Protein AF-D5EP94-F1 (afdb_monomer_lite)

Radius of gyration: 15.74 Å; chains: 1; bounding box: 43×20×43 Å

InterPro domains:
  IPR007211 Protein of unknown function DUF378 [PF04070] (13-68)
  IPR007211 Protein of unknown function DUF378 [PTHR37304] (9-71)

Organism: Coraliomargarita akajimensis (strain DSM 45221 / IAM 15411 / JCM 23193 / KCTC 12865 / 04OKA010-24) (NCBI:txid583355)

Secondary structure (DSSP, 8-state):
--HHHHHHHHHHHHHHHHHHHHHHHHHHHHHS--HHHHHHT-TT------HHHHHHHHHHHHHHHHHHHHHHHHHHHT-

Foldseek 3Di:
DDPVVVVVVCVVCVLVVLLVVLLQLLCCLPPVDGPCCVVVPPPDDSSPDDPVSSVVSNVSNVVSVVVVVCVVVVVVVVD

Sequence (79 aa):
MDKAKLVSLASAAAPILVSIGALNFLFVGLFEYDLLEEIVGNEGSATSTTPLAKILYILIGASAVYTLGWVSMVMKKLK

Structure (mmCIF, N/CA/C/O backbone):
data_AF-D5EP94-F1
#
_entry.id   AF-D5EP94-F1
#
loop_
_atom_site.group_PDB
_atom_site.id
_atom_site.type_symbol
_atom_site.label_atom_id
_atom_site.label_alt_id
_atom_site.label_comp_id
_atom_site.label_asym_id
_atom_site.label_entity_id
_atom_site.label_seq_id
_atom_site.pdbx_PDB_ins_code
_atom_site.Cartn_x
_atom_site.Cartn_y
_atom_site.Cartn_z
_atom_site.occupancy
_atom_site.B_iso_or_equiv
_atom_site.auth_seq_id
_atom_site.auth_comp_id
_atom_site.auth_asym_id
_atom_site.auth_atom_id
_atom_site.pdbx_PDB_model_num
ATOM 1 N N . MET A 1 1 ? -29.183 9.594 4.567 1.00 63.84 1 MET A N 1
ATOM 2 C CA . MET A 1 1 ? -28.183 8.716 5.212 1.00 63.84 1 MET A CA 1
ATOM 3 C C . MET A 1 1 ? -27.527 9.518 6.317 1.00 63.84 1 MET A C 1
ATOM 5 O O . MET A 1 1 ? -27.086 10.625 6.046 1.00 63.84 1 MET A O 1
ATOM 9 N N . ASP A 1 2 ? -27.571 9.025 7.551 1.00 87.62 2 ASP A N 1
ATOM 10 C CA . ASP A 1 2 ? -27.113 9.770 8.726 1.00 87.62 2 ASP A CA 1
ATOM 11 C C . ASP A 1 2 ? -25.581 9.926 8.727 1.00 87.62 2 ASP A C 1
ATOM 13 O O . ASP A 1 2 ? -24.873 8.990 8.336 1.00 87.62 2 ASP A O 1
ATOM 17 N N . LYS A 1 3 ? -25.047 11.082 9.148 1.00 88.56 3 LYS A N 1
ATOM 18 C CA . LYS A 1 3 ? -23.594 11.365 9.101 1.00 88.56 3 LYS A CA 1
ATOM 19 C C . LYS A 1 3 ? -22.792 10.320 9.878 1.00 88.56 3 LYS A C 1
ATOM 21 O O . LYS A 1 3 ? -21.735 9.895 9.421 1.00 88.56 3 LYS A O 1
ATOM 26 N N . ALA A 1 4 ? -23.330 9.852 11.002 1.00 88.44 4 ALA A N 1
ATOM 27 C CA . ALA A 1 4 ? -22.716 8.805 11.816 1.00 88.44 4 ALA A CA 1
ATOM 28 C C . ALA A 1 4 ? -22.518 7.492 11.037 1.00 8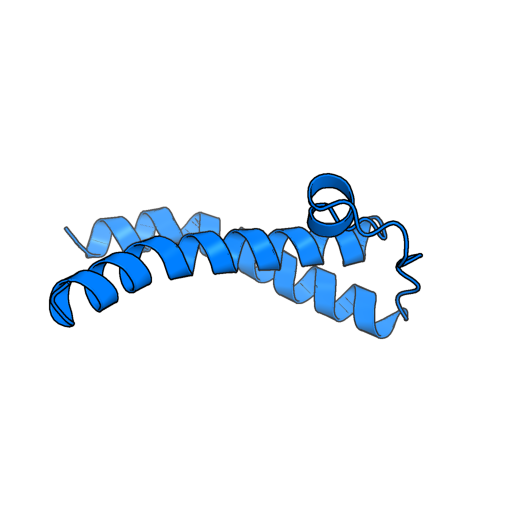8.44 4 ALA A C 1
ATOM 30 O O . ALA A 1 4 ? -21.483 6.836 11.155 1.00 88.44 4 ALA A O 1
ATOM 31 N N . LYS A 1 5 ? -23.481 7.139 10.178 1.00 88.62 5 LYS A N 1
ATOM 32 C CA . LYS A 1 5 ? -23.431 5.917 9.369 1.00 88.62 5 LYS A CA 1
ATOM 33 C C . LYS A 1 5 ? -22.381 6.014 8.259 1.00 88.62 5 LYS A C 1
ATOM 35 O O . LYS A 1 5 ? -21.698 5.034 7.987 1.00 88.62 5 LYS A O 1
ATOM 40 N N . LEU A 1 6 ? -22.219 7.198 7.660 1.00 87.56 6 LEU A N 1
ATOM 41 C CA . LEU A 1 6 ? -21.177 7.471 6.661 1.00 87.56 6 LEU A CA 1
ATOM 42 C C . LEU A 1 6 ? -19.772 7.363 7.254 1.00 87.56 6 LEU A C 1
ATOM 44 O O . LEU A 1 6 ? -18.910 6.716 6.666 1.00 87.56 6 LEU A O 1
ATOM 48 N N . VAL A 1 7 ? -19.556 7.963 8.428 1.00 91.00 7 VAL A N 1
ATOM 49 C CA . VAL A 1 7 ? -18.261 7.912 9.122 1.00 91.00 7 VAL A CA 1
ATOM 50 C C . VAL A 1 7 ? -17.904 6.472 9.484 1.00 91.00 7 VAL A C 1
ATOM 52 O O . VAL A 1 7 ? -16.794 6.040 9.205 1.00 91.00 7 VAL A O 1
ATOM 55 N N . SER A 1 8 ? -18.859 5.699 10.006 1.00 87.62 8 SER A N 1
ATOM 56 C CA . SER A 1 8 ? -18.658 4.276 10.305 1.00 87.62 8 SER A CA 1
ATOM 57 C C . SER A 1 8 ? -18.234 3.463 9.074 1.00 87.62 8 SER A C 1
ATOM 59 O O . SER A 1 8 ? -17.298 2.667 9.156 1.00 87.62 8 SER A O 1
ATOM 61 N N . LEU A 1 9 ? -18.881 3.687 7.927 1.00 88.50 9 LEU A N 1
ATOM 62 C CA . LEU A 1 9 ? -18.552 3.002 6.674 1.00 88.50 9 LEU A CA 1
ATOM 63 C C . LEU A 1 9 ? -17.159 3.388 6.164 1.00 88.50 9 LEU A C 1
ATOM 65 O O . LEU A 1 9 ? -16.378 2.518 5.781 1.00 88.50 9 LEU A O 1
ATOM 69 N N . ALA A 1 10 ? -16.828 4.680 6.208 1.00 88.62 10 ALA A N 1
ATOM 70 C CA . ALA A 1 10 ? -15.516 5.180 5.817 1.00 88.62 10 ALA A CA 1
ATOM 71 C C . ALA A 1 10 ? -14.408 4.611 6.713 1.00 88.62 10 ALA A C 1
ATOM 73 O O . ALA A 1 10 ? -13.392 4.155 6.200 1.00 88.62 10 ALA A O 1
ATOM 74 N N . SER A 1 11 ? -14.612 4.560 8.031 1.00 87.75 11 SER A N 1
ATOM 75 C CA . SER A 1 11 ? -13.643 3.981 8.969 1.00 87.75 11 SER A CA 1
ATOM 76 C C . SER A 1 11 ? -13.376 2.495 8.717 1.00 87.75 11 SER A C 1
ATOM 78 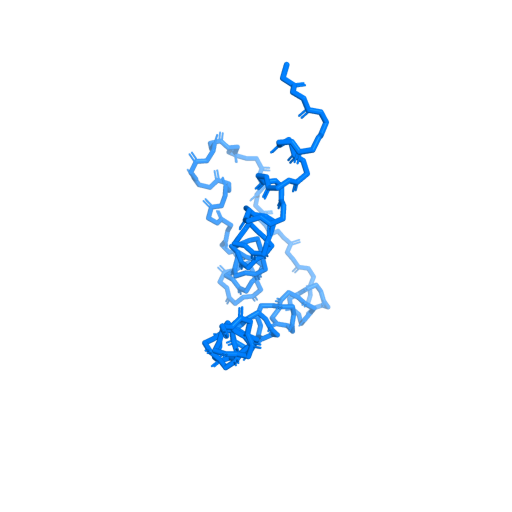O O . SER A 1 11 ? -12.260 2.039 8.947 1.00 87.75 11 SER A O 1
ATOM 80 N N . ALA A 1 12 ? -14.366 1.747 8.224 1.00 85.38 12 ALA A N 1
ATOM 81 C CA . ALA A 1 12 ? -14.191 0.343 7.861 1.00 85.38 12 ALA A CA 1
ATOM 82 C C . ALA A 1 12 ? -13.472 0.167 6.510 1.00 85.38 12 ALA A C 1
ATOM 84 O O . ALA A 1 12 ? -12.592 -0.682 6.384 1.00 85.38 12 ALA A O 1
ATOM 85 N N . ALA A 1 13 ? -13.828 0.969 5.502 1.00 88.06 13 ALA A N 1
ATOM 86 C CA . ALA A 1 13 ? -13.305 0.828 4.142 1.00 88.06 13 ALA A CA 1
ATOM 87 C C . ALA A 1 13 ? -11.925 1.478 3.938 1.00 88.06 13 ALA A C 1
ATOM 89 O O . ALA A 1 13 ? -11.105 0.955 3.185 1.00 88.06 13 ALA A O 1
ATOM 90 N N . ALA A 1 14 ? -11.649 2.599 4.609 1.00 90.31 14 ALA A N 1
ATOM 91 C CA . ALA A 1 14 ? -10.415 3.367 4.452 1.00 90.31 14 ALA A CA 1
ATOM 92 C C . ALA A 1 14 ? -9.125 2.545 4.633 1.00 90.31 14 ALA A C 1
ATOM 94 O O . ALA A 1 14 ? -8.288 2.607 3.734 1.00 90.31 14 ALA A O 1
ATOM 95 N N . PRO A 1 15 ? -8.926 1.755 5.710 1.00 87.25 15 PRO A N 1
ATOM 96 C CA . PRO A 1 15 ? -7.683 0.997 5.872 1.00 87.25 15 PRO A CA 1
ATOM 97 C C . PRO A 1 15 ? -7.478 -0.025 4.750 1.00 87.25 15 PRO A C 1
ATOM 99 O O . PRO A 1 15 ? -6.362 -0.196 4.275 1.00 87.25 15 PRO A O 1
ATOM 102 N N . ILE A 1 16 ? -8.560 -0.649 4.277 1.00 87.38 16 ILE A N 1
ATOM 103 C CA . ILE A 1 16 ? -8.521 -1.627 3.186 1.00 87.38 16 ILE A CA 1
ATOM 104 C C . ILE A 1 16 ? -8.098 -0.941 1.884 1.00 87.38 16 ILE A C 1
ATOM 106 O O . ILE A 1 16 ? -7.163 -1.387 1.223 1.00 87.38 16 ILE A O 1
ATOM 110 N N . LEU A 1 17 ? -8.751 0.171 1.539 1.00 90.25 17 LEU A N 1
ATOM 111 C CA . LEU A 1 17 ? -8.467 0.931 0.321 1.00 90.25 17 LEU A CA 1
ATOM 112 C C . LEU A 1 17 ? -7.042 1.496 0.312 1.00 90.25 17 LEU A C 1
ATOM 114 O O . LEU A 1 17 ? -6.357 1.416 -0.705 1.00 90.25 17 LEU A O 1
ATOM 118 N N . VAL A 1 18 ? -6.572 2.017 1.449 1.00 92.75 18 VAL A N 1
ATOM 119 C CA . VAL A 1 18 ? -5.197 2.518 1.597 1.00 92.75 18 VAL A CA 1
ATOM 120 C C . VAL A 1 18 ? -4.185 1.389 1.413 1.00 92.75 18 VAL A C 1
ATOM 122 O O . VAL A 1 18 ? -3.208 1.569 0.688 1.00 92.75 18 VAL A O 1
ATOM 125 N N . SER A 1 19 ? -4.419 0.216 2.010 1.00 91.31 19 SER A N 1
ATOM 126 C CA . SER A 1 19 ? -3.543 -0.944 1.820 1.00 91.31 19 SER A CA 1
ATOM 127 C C . SER A 1 19 ? -3.501 -1.403 0.362 1.00 91.31 19 SER A C 1
ATOM 129 O O . SER A 1 19 ? -2.416 -1.667 -0.146 1.00 91.31 19 SER A O 1
ATOM 131 N N . ILE A 1 20 ? -4.644 -1.450 -0.328 1.00 92.88 20 ILE A N 1
ATOM 132 C CA . ILE A 1 20 ? -4.706 -1.820 -1.751 1.00 92.88 20 ILE A CA 1
ATOM 133 C C . ILE A 1 20 ? -3.906 -0.825 -2.603 1.00 92.88 20 ILE A C 1
ATOM 135 O O . ILE A 1 20 ? -3.062 -1.243 -3.392 1.00 92.88 20 ILE A O 1
ATOM 139 N N . GLY A 1 21 ? -4.106 0.483 -2.414 1.00 94.38 21 GLY A N 1
ATOM 140 C CA . GLY A 1 21 ? -3.372 1.508 -3.164 1.00 94.38 21 GLY A CA 1
ATOM 141 C C . GLY A 1 21 ? -1.863 1.481 -2.902 1.00 94.38 21 GLY A C 1
ATOM 142 O O . GLY A 1 21 ? -1.065 1.599 -3.827 1.00 94.38 21 GLY A O 1
ATOM 143 N N . ALA A 1 22 ? -1.447 1.264 -1.654 1.00 95.56 22 ALA A N 1
ATOM 144 C CA . ALA A 1 22 ? -0.032 1.160 -1.312 1.00 95.56 22 ALA A CA 1
ATOM 145 C C . ALA A 1 22 ? 0.626 -0.107 -1.889 1.00 95.56 22 ALA A C 1
ATOM 147 O O . ALA A 1 22 ? 1.771 -0.052 -2.336 1.00 95.56 22 ALA A O 1
ATOM 148 N N . LEU A 1 23 ? -0.094 -1.233 -1.936 1.00 94.94 23 LEU A N 1
ATOM 149 C CA . LEU A 1 23 ? 0.371 -2.439 -2.626 1.00 94.94 23 LEU A CA 1
ATOM 150 C C . LEU A 1 23 ? 0.458 -2.235 -4.143 1.00 94.94 23 LEU A C 1
ATOM 152 O O . LEU A 1 23 ? 1.402 -2.734 -4.747 1.00 94.94 23 LEU A O 1
ATOM 156 N N . ASN A 1 24 ? -0.448 -1.463 -4.754 1.00 94.75 24 ASN A N 1
ATOM 157 C CA . ASN A 1 24 ? -0.312 -1.081 -6.162 1.00 94.75 24 ASN A CA 1
ATOM 158 C C . ASN A 1 24 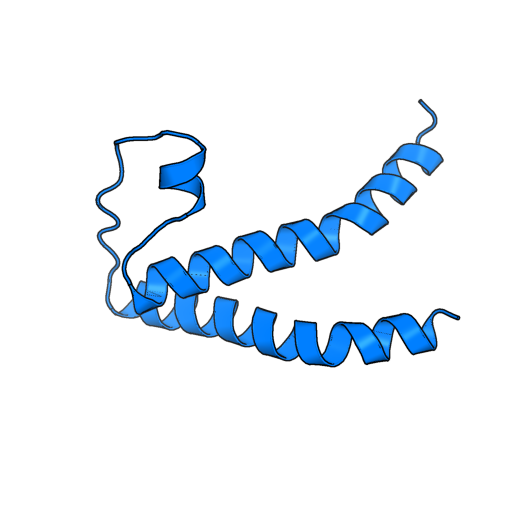? 1.002 -0.329 -6.408 1.00 94.75 24 ASN A C 1
ATOM 160 O O . ASN A 1 24 ? 1.767 -0.706 -7.289 1.00 94.75 24 ASN A O 1
ATOM 164 N N .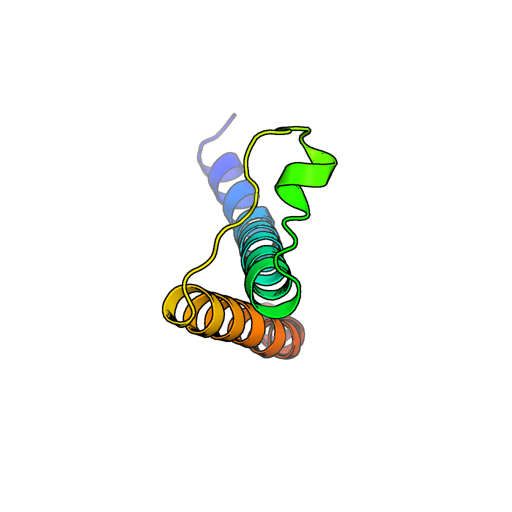 PHE A 1 25 ? 1.335 0.654 -5.562 1.00 95.31 25 PHE A N 1
ATOM 165 C CA . PHE A 1 25 ? 2.628 1.337 -5.657 1.00 95.31 25 PHE A CA 1
ATOM 166 C C . PHE A 1 25 ? 3.813 0.370 -5.548 1.00 95.31 25 PHE A C 1
ATOM 168 O O . PHE A 1 25 ? 4.795 0.551 -6.260 1.00 95.31 25 PHE A O 1
ATOM 175 N N . LEU A 1 26 ? 3.727 -0.696 -4.744 1.00 95.56 26 LEU A N 1
ATOM 176 C CA . LEU A 1 26 ? 4.776 -1.722 -4.714 1.00 95.56 26 LEU A CA 1
ATOM 177 C C . LEU A 1 26 ? 4.994 -2.361 -6.092 1.00 95.56 26 LEU A C 1
ATOM 179 O O . LEU A 1 26 ? 6.137 -2.497 -6.529 1.00 95.56 26 LEU A O 1
ATOM 183 N N . PHE A 1 27 ? 3.905 -2.744 -6.764 1.00 93.94 27 PHE A N 1
ATOM 184 C CA . PHE A 1 27 ? 3.960 -3.341 -8.097 1.00 93.94 27 PHE A CA 1
ATOM 185 C C . PHE A 1 27 ? 4.514 -2.361 -9.129 1.00 93.94 27 PHE A C 1
ATOM 187 O O . PHE A 1 27 ? 5.393 -2.737 -9.906 1.00 93.94 27 PHE A O 1
ATOM 194 N N . VAL A 1 28 ? 4.120 -1.089 -9.054 1.00 93.69 28 VAL A N 1
ATOM 195 C CA . VAL A 1 28 ? 4.664 -0.041 -9.923 1.00 93.69 28 VAL A CA 1
ATOM 196 C C . VAL A 1 28 ? 6.170 0.138 -9.696 1.00 93.69 28 VAL A C 1
ATOM 198 O O . VAL A 1 28 ? 6.937 0.259 -10.646 1.00 93.69 28 VAL A O 1
ATOM 201 N N . GLY A 1 29 ? 6.634 0.116 -8.446 1.00 92.88 29 GLY A N 1
ATOM 202 C CA . GLY A 1 29 ? 8.055 0.271 -8.126 1.00 92.88 29 GLY A CA 1
ATOM 203 C C . GLY A 1 29 ? 8.931 -0.918 -8.543 1.00 92.88 29 GLY A C 1
ATOM 204 O O . GLY A 1 29 ? 10.065 -0.709 -8.976 1.00 92.88 29 GLY A O 1
ATOM 205 N N . LEU A 1 30 ? 8.425 -2.151 -8.412 1.00 94.00 30 LEU A N 1
ATOM 206 C CA . LEU A 1 30 ? 9.173 -3.383 -8.705 1.00 94.00 30 LEU A CA 1
ATOM 207 C C . LEU A 1 30 ? 9.097 -3.816 -10.171 1.00 94.00 30 LEU A C 1
ATOM 209 O O . LEU A 1 30 ? 10.089 -4.305 -10.709 1.00 94.00 30 LEU A O 1
ATOM 213 N N . PHE A 1 31 ? 7.933 -3.660 -10.794 1.00 92.25 31 PHE A N 1
ATOM 214 C CA . PHE A 1 31 ? 7.625 -4.236 -12.104 1.00 92.25 31 PHE A CA 1
ATOM 215 C C . PHE A 1 31 ? 7.198 -3.191 -13.136 1.00 92.25 31 PHE A C 1
ATOM 217 O O . PHE A 1 31 ? 6.871 -3.575 -14.251 1.00 92.25 31 PHE A O 1
ATOM 224 N N . GLU A 1 32 ? 7.185 -1.897 -12.775 1.00 90.38 32 GLU A N 1
ATOM 225 C CA . GLU A 1 32 ? 6.631 -0.820 -13.618 1.00 90.38 32 GLU A CA 1
ATOM 226 C C . GLU A 1 32 ? 5.198 -1.121 -14.064 1.00 90.38 32 GLU A C 1
ATOM 228 O O . GLU A 1 32 ? 4.781 -0.789 -15.168 1.00 90.38 32 GLU A O 1
ATOM 233 N N . TYR A 1 33 ? 4.460 -1.788 -13.180 1.00 89.19 33 TYR A N 1
ATOM 234 C CA . TYR A 1 33 ? 3.160 -2.349 -13.473 1.00 89.19 33 TYR A CA 1
ATOM 235 C C . TYR A 1 33 ? 2.096 -1.757 -12.554 1.00 89.19 33 TYR A C 1
ATOM 237 O O . TYR A 1 33 ? 2.163 -1.930 -11.334 1.00 89.19 33 TYR A O 1
ATOM 245 N N . ASP A 1 34 ? 1.122 -1.070 -13.146 1.00 90.56 34 ASP A N 1
ATOM 246 C CA . ASP A 1 34 ? -0.022 -0.499 -12.441 1.00 90.56 34 ASP A CA 1
ATOM 247 C C . ASP A 1 34 ? -1.270 -1.382 -12.634 1.00 90.56 34 ASP A C 1
ATOM 249 O O . ASP A 1 34 ? -1.878 -1.425 -13.704 1.00 90.56 34 ASP A O 1
ATOM 253 N N . LEU A 1 35 ? -1.672 -2.087 -11.569 1.00 90.25 35 LEU A N 1
ATOM 254 C CA . LEU A 1 35 ? -2.866 -2.941 -11.562 1.00 90.25 35 LEU A CA 1
ATOM 255 C C . LEU A 1 35 ? -4.154 -2.132 -11.727 1.00 90.25 35 LEU A C 1
ATOM 257 O O . LEU A 1 35 ? -5.130 -2.630 -12.288 1.00 90.25 35 LEU A O 1
ATOM 261 N N . LEU A 1 36 ? -4.198 -0.917 -11.173 1.00 89.62 36 LEU A N 1
ATOM 262 C CA . LEU A 1 36 ? -5.385 -0.070 -11.272 1.00 89.62 36 LEU A CA 1
ATOM 263 C C . LEU A 1 36 ? -5.566 0.394 -12.710 1.00 89.62 36 LEU A C 1
ATOM 265 O O . LEU A 1 36 ? -6.695 0.431 -13.193 1.00 89.62 36 LEU A O 1
ATOM 269 N N . GLU A 1 37 ? -4.466 0.701 -13.389 1.00 88.75 37 GLU A N 1
ATOM 270 C CA . GLU A 1 37 ? -4.478 1.053 -14.803 1.00 88.75 37 GLU A CA 1
ATOM 271 C C . GLU A 1 37 ? -5.002 -0.101 -15.670 1.00 88.75 37 GLU A C 1
ATOM 273 O O . GLU A 1 37 ? -5.914 0.119 -16.471 1.00 88.75 37 GLU A O 1
ATOM 278 N N . GLU A 1 38 ? -4.523 -1.331 -15.445 1.00 88.31 38 GLU A N 1
ATOM 279 C CA . GLU A 1 38 ? -4.983 -2.511 -16.194 1.00 88.31 38 GLU A CA 1
ATOM 280 C C . GLU A 1 38 ? -6.461 -2.843 -15.942 1.00 88.31 38 GLU A C 1
ATOM 282 O O . GLU A 1 38 ? -7.187 -3.198 -16.869 1.00 88.31 38 GLU A O 1
ATOM 287 N N . ILE A 1 39 ? -6.943 -2.706 -14.704 1.00 88.75 39 ILE A N 1
ATOM 288 C CA . ILE A 1 39 ? -8.333 -3.047 -14.360 1.00 88.75 39 ILE A CA 1
ATOM 289 C C . ILE A 1 39 ? -9.317 -1.948 -14.787 1.00 88.75 39 ILE A C 1
ATOM 291 O O . ILE A 1 39 ? -10.444 -2.251 -15.183 1.00 88.75 39 ILE A O 1
ATOM 295 N N . VAL A 1 40 ? -8.938 -0.672 -14.667 1.00 86.94 40 VAL A N 1
ATOM 296 C CA . VAL A 1 40 ? -9.831 0.476 -14.920 1.00 86.94 40 VAL A CA 1
ATOM 297 C C . VAL A 1 40 ? -9.742 0.966 -16.375 1.00 86.94 40 VAL A C 1
ATOM 299 O O . VAL A 1 40 ? -10.620 1.704 -16.820 1.00 86.94 40 VAL A O 1
ATOM 302 N N . GLY A 1 41 ? -8.756 0.499 -17.148 1.00 71.12 41 GLY A N 1
ATOM 303 C CA . GLY A 1 41 ? -8.716 0.663 -18.604 1.00 71.12 41 GLY A CA 1
ATOM 304 C C . GLY A 1 41 ? -8.215 2.026 -19.075 1.00 71.12 41 GLY A C 1
ATOM 305 O O . GLY A 1 41 ? -8.667 2.530 -20.102 1.00 71.12 41 GLY A O 1
ATOM 306 N N . ASN A 1 42 ? -7.296 2.651 -18.339 1.00 68.56 42 ASN A N 1
ATOM 307 C CA . ASN A 1 42 ? -6.619 3.842 -18.842 1.00 68.56 42 ASN A CA 1
ATOM 308 C C . ASN A 1 42 ? -5.403 3.396 -19.665 1.00 68.56 42 ASN A C 1
ATOM 310 O O . ASN A 1 42 ? -4.364 3.127 -19.103 1.00 68.56 42 ASN A O 1
ATOM 314 N N . GLU A 1 43 ? -5.500 3.300 -20.990 1.00 61.62 43 GLU A N 1
ATOM 315 C CA . GLU A 1 43 ? -4.409 2.782 -21.851 1.00 61.62 43 GLU A CA 1
ATOM 316 C C . GLU A 1 43 ? -3.235 3.772 -22.062 1.00 61.62 43 GLU A C 1
ATOM 318 O O . GLU A 1 43 ? -2.574 3.769 -23.101 1.00 61.62 43 GLU A O 1
ATOM 323 N N . GLY A 1 44 ? -3.010 4.695 -21.121 1.00 54.81 44 GLY A N 1
ATOM 324 C CA . GLY A 1 44 ? -2.307 5.956 -21.380 1.00 54.81 44 GLY A CA 1
ATOM 325 C C . GLY A 1 44 ? -0.988 6.182 -20.644 1.00 54.81 44 GLY A C 1
ATOM 326 O O . GLY A 1 44 ? -0.285 7.139 -20.968 1.00 54.81 44 GLY A O 1
ATOM 327 N N . SER A 1 45 ? -0.624 5.365 -19.666 1.00 56.78 45 SER A N 1
ATOM 328 C CA . SER A 1 45 ? 0.573 5.555 -18.854 1.00 56.78 45 SER A CA 1
ATOM 329 C C . SER A 1 45 ? 1.517 4.373 -19.066 1.00 56.78 45 SER A C 1
ATOM 331 O O . SER A 1 45 ? 1.523 3.366 -18.369 1.00 56.78 45 SER A O 1
ATOM 333 N N . ALA A 1 46 ? 2.411 4.510 -20.048 1.00 56.62 46 ALA A N 1
ATOM 334 C CA . ALA A 1 46 ? 3.699 3.844 -19.913 1.00 56.62 46 ALA A CA 1
ATOM 335 C C . ALA A 1 46 ? 4.310 4.398 -18.621 1.00 56.62 46 ALA A C 1
ATOM 337 O O . ALA A 1 46 ? 4.724 5.564 -18.606 1.00 56.62 46 ALA A O 1
ATOM 338 N N . THR A 1 47 ? 4.287 3.619 -17.534 1.00 62.94 47 THR A N 1
ATOM 339 C CA . THR A 1 47 ? 4.689 4.061 -16.196 1.00 62.94 47 THR A CA 1
ATOM 340 C C . THR A 1 47 ? 6.198 4.301 -16.148 1.00 62.94 47 THR A C 1
ATOM 342 O O . THR A 1 47 ? 6.988 3.528 -15.612 1.00 62.94 47 THR A O 1
ATOM 345 N N . SER A 1 48 ? 6.613 5.413 -16.751 1.00 65.81 48 SER A N 1
ATOM 346 C CA . SER A 1 48 ? 7.991 5.869 -16.842 1.00 65.81 48 SER A CA 1
ATOM 347 C C . SER A 1 48 ? 8.376 6.421 -15.478 1.00 65.81 48 SER A C 1
ATOM 349 O O . SER A 1 48 ? 8.210 7.606 -15.186 1.00 65.81 48 SER A O 1
ATOM 351 N N . THR A 1 49 ? 8.830 5.536 -14.598 1.00 75.62 49 THR A N 1
ATOM 352 C CA . THR A 1 49 ? 9.229 5.897 -13.240 1.00 75.62 49 THR A CA 1
ATOM 353 C C . THR A 1 49 ? 10.701 6.268 -13.205 1.00 75.62 49 THR A C 1
ATOM 355 O O . THR A 1 49 ? 11.574 5.551 -13.693 1.00 75.62 49 THR A O 1
ATOM 358 N N . THR A 1 50 ? 11.008 7.404 -12.580 1.00 88.56 50 THR A N 1
ATOM 359 C CA . THR A 1 50 ? 12.400 7.733 -12.270 1.00 88.56 50 THR A CA 1
ATOM 360 C C . THR A 1 50 ? 12.948 6.735 -11.239 1.00 88.56 50 THR A C 1
ATOM 362 O O . THR A 1 50 ? 12.180 6.218 -10.419 1.00 88.56 50 THR A O 1
ATOM 365 N N . PRO A 1 51 ? 14.270 6.485 -11.193 1.00 89.00 51 PRO A N 1
ATOM 366 C CA . PRO A 1 51 ? 14.861 5.609 -10.178 1.00 89.00 51 PRO A CA 1
ATOM 367 C C . PRO A 1 51 ? 14.500 6.016 -8.741 1.00 89.00 51 PRO A C 1
ATOM 369 O O . PRO A 1 51 ? 14.285 5.162 -7.886 1.00 89.00 51 PRO A O 1
ATOM 372 N N . LEU A 1 52 ? 14.365 7.323 -8.485 1.00 92.81 52 LEU A N 1
ATOM 373 C CA . LEU A 1 52 ? 13.931 7.845 -7.190 1.00 92.81 52 LEU A CA 1
ATOM 374 C C . LEU A 1 52 ? 12.467 7.486 -6.884 1.00 92.81 52 LEU A C 1
ATOM 376 O O . LEU A 1 52 ? 12.163 7.076 -5.765 1.00 92.81 52 LEU A O 1
ATOM 380 N N . ALA A 1 53 ? 11.569 7.598 -7.869 1.00 92.06 53 ALA A N 1
ATOM 381 C CA . ALA A 1 53 ? 10.165 7.227 -7.705 1.00 92.06 53 ALA A CA 1
ATOM 382 C C . ALA A 1 53 ? 10.010 5.735 -7.381 1.00 92.06 53 ALA A C 1
ATOM 384 O O . ALA A 1 53 ? 9.272 5.396 -6.459 1.00 92.06 53 ALA A O 1
ATOM 385 N N . LYS A 1 54 ? 10.774 4.857 -8.047 1.00 93.44 54 LYS A N 1
ATOM 386 C CA . LYS A 1 54 ? 10.772 3.413 -7.753 1.00 93.44 54 LYS A CA 1
ATOM 387 C C . LYS A 1 54 ? 11.125 3.115 -6.300 1.00 93.44 54 LYS A C 1
ATOM 389 O O . LYS A 1 54 ? 10.440 2.329 -5.653 1.00 93.44 54 LYS A O 1
ATOM 394 N N . ILE A 1 55 ? 12.151 3.777 -5.760 1.00 95.94 55 ILE A N 1
ATOM 395 C CA . ILE A 1 55 ? 12.557 3.606 -4.357 1.00 95.94 55 ILE A CA 1
ATOM 396 C C . ILE A 1 55 ? 11.417 4.004 -3.412 1.00 95.94 55 ILE A C 1
ATOM 398 O O . ILE A 1 55 ? 11.102 3.258 -2.486 1.00 95.94 55 ILE A O 1
ATOM 402 N N . LEU A 1 56 ? 10.774 5.150 -3.654 1.00 96.25 56 LEU A N 1
ATOM 403 C CA . LEU A 1 56 ? 9.657 5.618 -2.827 1.00 96.25 56 LEU A CA 1
ATOM 404 C C . LEU A 1 56 ? 8.458 4.669 -2.901 1.00 96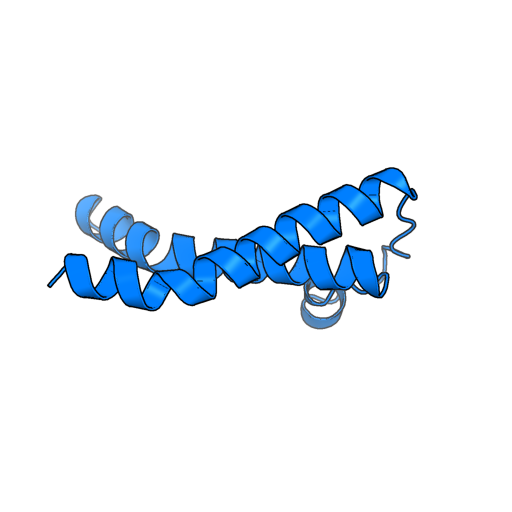.25 56 LEU A C 1
ATOM 406 O O . LEU A 1 56 ? 7.871 4.335 -1.876 1.00 96.25 56 LEU A O 1
ATOM 410 N N . TYR A 1 57 ? 8.127 4.199 -4.097 1.00 95.62 57 TYR A N 1
ATOM 411 C CA . TYR A 1 57 ? 7.040 3.257 -4.342 1.00 95.62 57 TYR A CA 1
ATOM 412 C C . TYR A 1 57 ? 7.25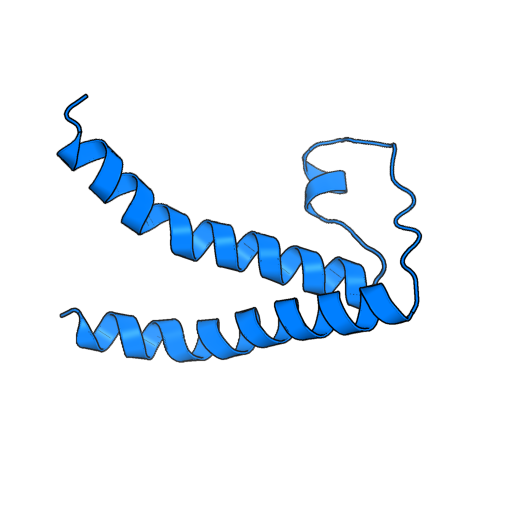9 1.919 -3.637 1.00 95.62 57 TYR A C 1
ATOM 414 O O . TYR A 1 57 ? 6.361 1.431 -2.948 1.00 95.62 57 TYR A O 1
ATOM 422 N N . ILE A 1 58 ? 8.478 1.380 -3.704 1.00 95.81 58 ILE A N 1
ATOM 423 C CA . ILE A 1 58 ? 8.854 0.175 -2.961 1.00 95.81 58 ILE A CA 1
ATOM 424 C C . ILE A 1 58 ? 8.754 0.418 -1.454 1.00 95.81 58 ILE A C 1
ATOM 426 O O . ILE A 1 58 ? 8.235 -0.436 -0.741 1.00 95.81 58 ILE A O 1
ATOM 430 N N . LEU A 1 59 ? 9.200 1.572 -0.949 1.00 96.44 59 LEU A N 1
ATOM 431 C CA . LEU A 1 59 ? 9.161 1.873 0.484 1.00 96.44 59 LEU A CA 1
ATOM 432 C C . LEU A 1 59 ? 7.721 2.001 1.009 1.00 96.44 59 LEU A C 1
ATOM 434 O O . LEU A 1 59 ? 7.397 1.450 2.063 1.00 96.44 59 LEU A O 1
ATOM 438 N N . ILE A 1 60 ? 6.842 2.668 0.253 1.00 96.31 60 ILE A N 1
ATOM 439 C CA . ILE A 1 60 ? 5.405 2.774 0.551 1.00 96.31 60 ILE A CA 1
ATOM 440 C C . ILE A 1 60 ? 4.773 1.379 0.554 1.00 96.31 60 ILE A C 1
ATOM 442 O O . ILE A 1 60 ? 4.129 0.987 1.530 1.00 96.31 60 ILE A O 1
ATOM 446 N N . GLY A 1 61 ? 5.011 0.595 -0.492 1.00 95.19 61 GLY A N 1
ATOM 447 C CA . GLY A 1 61 ? 4.493 -0.759 -0.620 1.00 95.19 61 GLY A CA 1
ATOM 448 C C . GLY A 1 61 ? 4.974 -1.713 0.472 1.00 95.19 61 GLY A C 1
ATOM 449 O O . GLY A 1 61 ? 4.178 -2.420 1.091 1.00 95.19 61 GLY A O 1
ATOM 450 N N . ALA A 1 62 ? 6.269 -1.684 0.785 1.00 94.25 62 ALA A N 1
ATOM 451 C CA . ALA A 1 62 ? 6.858 -2.466 1.866 1.00 94.25 62 ALA A CA 1
ATOM 452 C C . ALA A 1 62 ? 6.273 -2.073 3.231 1.00 94.25 62 ALA A C 1
ATOM 454 O O . ALA A 1 62 ? 6.012 -2.945 4.061 1.00 94.25 62 ALA A O 1
ATOM 455 N N . SER A 1 63 ? 5.992 -0.784 3.455 1.00 93.12 63 SER A N 1
ATOM 456 C CA . SER A 1 63 ? 5.322 -0.324 4.677 1.00 93.12 63 SER A CA 1
ATOM 457 C C . SER A 1 63 ? 3.892 -0.870 4.799 1.00 93.12 63 SER A C 1
ATOM 459 O O . SER A 1 63 ? 3.463 -1.235 5.897 1.00 93.12 63 SER A O 1
ATOM 461 N N . ALA A 1 64 ? 3.174 -1.018 3.681 1.00 92.12 64 ALA A N 1
ATOM 462 C CA . ALA A 1 64 ? 1.851 -1.635 3.647 1.00 92.12 64 ALA A CA 1
ATOM 463 C C . ALA A 1 64 ? 1.910 -3.133 3.975 1.00 92.12 64 ALA A C 1
ATOM 465 O O . ALA A 1 64 ? 1.129 -3.613 4.792 1.00 92.12 64 ALA A O 1
ATOM 466 N N . VAL A 1 65 ? 2.875 -3.868 3.411 1.00 90.19 65 VAL A N 1
ATOM 467 C CA . VAL A 1 65 ? 3.092 -5.291 3.741 1.00 90.19 65 VAL A CA 1
ATOM 468 C C . VAL A 1 65 ? 3.438 -5.457 5.222 1.00 90.19 65 VAL A C 1
ATOM 470 O O . VAL A 1 65 ? 2.858 -6.299 5.910 1.00 90.19 65 VAL A O 1
ATOM 473 N N . TYR A 1 66 ? 4.343 -4.621 5.737 1.00 88.06 66 TYR A N 1
ATOM 474 C CA . TYR A 1 66 ? 4.736 -4.641 7.144 1.00 88.06 66 TYR A CA 1
ATOM 475 C C . TYR A 1 66 ? 3.541 -4.380 8.069 1.00 88.06 66 TYR A C 1
ATOM 477 O O . TYR A 1 66 ? 3.301 -5.131 9.016 1.00 88.06 66 TYR A O 1
ATOM 485 N N . THR A 1 67 ? 2.745 -3.351 7.773 1.00 85.81 67 THR A N 1
ATOM 486 C CA . THR A 1 67 ? 1.564 -3.008 8.575 1.00 85.81 67 THR A CA 1
ATOM 487 C C . THR A 1 67 ? 0.449 -4.044 8.454 1.00 85.81 67 THR A C 1
ATOM 489 O O . THR A 1 67 ? -0.194 -4.322 9.462 1.00 85.81 67 THR A O 1
ATOM 492 N N . LEU A 1 68 ? 0.256 -4.701 7.305 1.00 81.06 68 LEU A N 1
ATOM 493 C CA . LEU A 1 68 ? -0.708 -5.803 7.146 1.00 81.06 68 LEU A CA 1
ATOM 494 C C . LEU A 1 68 ? -0.392 -6.999 8.053 1.00 81.06 68 LEU A C 1
ATOM 496 O O . LEU A 1 68 ? -1.305 -7.569 8.653 1.00 81.06 68 LEU A O 1
ATOM 500 N N . GLY A 1 69 ? 0.888 -7.333 8.242 1.00 72.50 69 GLY A N 1
ATOM 501 C CA . GLY A 1 69 ? 1.299 -8.331 9.239 1.00 72.50 69 GLY A CA 1
ATOM 502 C C . GLY A 1 69 ? 0.858 -7.966 10.666 1.00 72.50 69 GLY A C 1
ATOM 503 O O . GLY A 1 69 ? 0.558 -8.837 11.484 1.00 72.50 69 GLY A O 1
ATOM 504 N N . TRP A 1 70 ? 0.737 -6.668 10.946 1.00 67.19 70 TRP A N 1
ATOM 505 C CA . TRP A 1 70 ? 0.348 -6.115 12.243 1.00 67.19 70 TRP A CA 1
ATOM 506 C C . TRP A 1 70 ? -1.141 -5.767 12.352 1.00 67.19 70 TRP A C 1
ATOM 508 O O . TRP A 1 70 ? -1.650 -5.640 13.466 1.00 67.19 70 TRP A O 1
ATOM 518 N N . VAL A 1 71 ? -1.876 -5.685 11.240 1.00 63.38 71 VAL A N 1
ATOM 519 C CA . VAL A 1 71 ? -3.329 -5.435 11.219 1.00 63.38 71 VAL A CA 1
ATOM 520 C C . VAL A 1 71 ? -4.075 -6.479 12.057 1.00 63.38 71 VAL A C 1
ATOM 522 O O . VAL A 1 71 ? -4.987 -6.129 12.806 1.00 63.38 71 VAL A O 1
ATOM 525 N N . SER A 1 72 ? -3.638 -7.743 12.029 1.00 56.03 72 SER A N 1
ATOM 526 C CA . SER A 1 72 ? -4.213 -8.808 12.867 1.00 56.03 72 SER A CA 1
ATOM 527 C C . SER A 1 72 ? -4.008 -8.580 14.375 1.00 56.03 72 SER A C 1
ATOM 529 O O . SER A 1 72 ? -4.863 -8.953 15.181 1.00 56.03 72 SER A O 1
ATOM 531 N N . MET A 1 73 ? -2.904 -7.938 14.768 1.00 58.47 73 MET A N 1
ATOM 532 C CA . MET A 1 73 ? -2.600 -7.593 16.160 1.00 58.47 73 MET A CA 1
ATOM 533 C C . MET A 1 73 ? -3.361 -6.345 16.619 1.00 58.47 73 MET A C 1
ATOM 535 O O . MET A 1 73 ? -3.863 -6.319 17.742 1.00 58.47 73 MET A O 1
ATOM 539 N N . VAL A 1 74 ? -3.512 -5.340 15.751 1.00 58.75 74 VAL A N 1
ATOM 540 C CA . VAL A 1 74 ? -4.307 -4.134 16.040 1.00 58.75 74 VAL A CA 1
ATOM 541 C C . VAL A 1 74 ? -5.793 -4.476 16.166 1.00 58.75 74 VAL A C 1
ATOM 543 O O . VAL A 1 74 ? -6.431 -4.055 17.128 1.00 58.75 74 VAL A O 1
ATOM 546 N N . MET A 1 75 ? -6.340 -5.304 15.269 1.00 57.28 75 MET A N 1
ATOM 547 C CA . MET A 1 75 ? -7.743 -5.733 15.350 1.00 57.28 75 MET A CA 1
ATOM 548 C C . MET A 1 75 ? -8.047 -6.561 16.605 1.00 57.28 75 MET A C 1
ATOM 550 O O . MET A 1 75 ? -9.141 -6.453 17.151 1.00 57.28 75 MET A O 1
ATOM 554 N N . LYS A 1 76 ? -7.087 -7.345 17.114 1.00 54.97 76 LYS A N 1
ATOM 555 C CA . LYS A 1 76 ? -7.253 -8.080 18.381 1.00 54.97 76 LYS A CA 1
ATOM 556 C C . LYS A 1 76 ? -7.351 -7.168 19.606 1.00 54.97 76 LYS A C 1
ATOM 558 O O . LYS A 1 76 ? -7.996 -7.559 20.567 1.00 54.97 76 LYS A O 1
ATOM 563 N N . LYS A 1 77 ? -6.738 -5.980 19.580 1.00 50.34 77 LYS A N 1
ATOM 564 C CA . LYS A 1 77 ? -6.824 -4.986 20.668 1.00 50.34 77 LYS A CA 1
ATOM 565 C C . LYS A 1 77 ? -8.128 -4.180 20.675 1.00 50.34 77 LYS A C 1
ATOM 567 O O . LYS A 1 77 ? -8.387 -3.481 21.646 1.00 50.34 77 LYS A O 1
ATOM 572 N N . LEU A 1 78 ? -8.905 -4.243 19.596 1.00 50.53 78 LEU A N 1
ATOM 573 C CA . LEU A 1 78 ? -10.191 -3.552 19.447 1.00 50.53 78 LEU A CA 1
ATOM 574 C C . LEU A 1 78 ? -11.394 -4.429 19.844 1.00 50.53 78 LEU A C 1
ATOM 576 O O . LEU A 1 78 ? -12.535 -4.014 19.650 1.00 50.53 78 LEU A O 1
ATOM 580 N N . LYS A 1 79 ? -11.140 -5.628 20.378 1.00 42.84 79 LYS A N 1
ATOM 581 C CA . LYS A 1 79 ? -12.136 -6.522 20.975 1.00 42.84 79 LYS A CA 1
ATOM 582 C C . LYS A 1 79 ? -12.018 -6.480 22.491 1.00 42.84 79 LYS A C 1
ATOM 584 O O . LYS A 1 79 ? -13.081 -6.547 23.139 1.00 42.84 79 LYS A O 1
#

pLDDT: mean 82.94, std 14.4, range [42.84, 96.44]